Protein AF-A0A2A7D2A7-F1 (afdb_monomer_lite)

Organism: Bacillus anthracis (NCBI:txid1392)

Structure (mmCIF, N/CA/C/O backbone):
data_AF-A0A2A7D2A7-F1
#
_entry.id   AF-A0A2A7D2A7-F1
#
loop_
_atom_site.group_PDB
_atom_site.id
_atom_site.type_symbol
_atom_site.label_atom_id
_atom_site.label_alt_id
_atom_site.label_comp_id
_atom_site.label_asym_id
_atom_site.label_entity_id
_atom_site.label_seq_id
_atom_site.pdbx_PDB_ins_code
_atom_site.Cartn_x
_atom_site.Cartn_y
_atom_site.Cartn_z
_atom_site.occupancy
_atom_site.B_iso_or_equiv
_atom_site.auth_seq_id
_atom_site.auth_comp_id
_atom_site.auth_asym_id
_atom_site.auth_atom_id
_atom_site.pdbx_PDB_model_num
ATOM 1 N N . MET A 1 1 ? 1.552 3.526 -21.515 1.00 77.94 1 MET A N 1
ATOM 2 C CA . MET A 1 1 ? 0.140 3.102 -21.369 1.00 77.94 1 MET A CA 1
ATOM 3 C C . MET A 1 1 ? -0.250 3.439 -19.949 1.00 77.94 1 MET A C 1
ATOM 5 O O . MET A 1 1 ? 0.484 3.018 -19.069 1.00 77.94 1 MET A O 1
ATOM 9 N N . ILE A 1 2 ? -1.321 4.208 -19.750 1.00 89.81 2 ILE A N 1
ATOM 10 C CA . ILE A 1 2 ? -1.746 4.624 -18.408 1.00 89.81 2 ILE A CA 1
ATOM 11 C C . ILE A 1 2 ? -2.253 3.394 -17.644 1.00 89.81 2 ILE A C 1
ATOM 13 O O . ILE A 1 2 ? -3.060 2.633 -18.188 1.00 89.81 2 ILE A O 1
ATOM 17 N N . ARG A 1 3 ? -1.777 3.184 -16.414 1.00 94.88 3 ARG A N 1
ATOM 18 C CA . ARG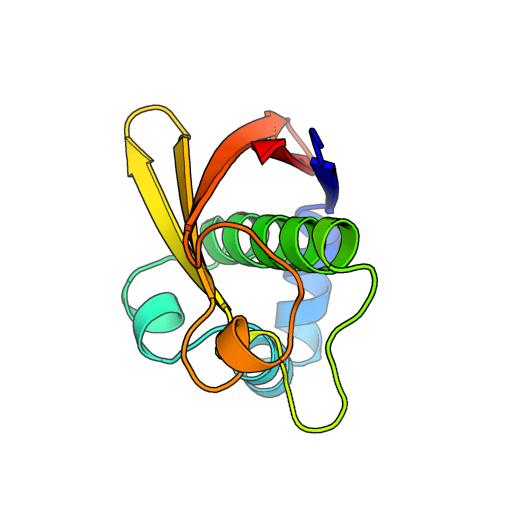 A 1 3 ? -2.223 2.122 -15.499 1.00 94.88 3 ARG A CA 1
ATOM 19 C C . ARG A 1 3 ? -2.728 2.753 -14.204 1.00 94.88 3 ARG A C 1
ATOM 21 O O . ARG A 1 3 ? -2.184 3.744 -13.732 1.00 94.88 3 ARG A O 1
ATOM 28 N N . VAL A 1 4 ? -3.773 2.165 -13.627 1.00 95.75 4 VAL A N 1
ATOM 29 C CA . VAL A 1 4 ? -4.367 2.639 -12.371 1.00 95.75 4 VAL A CA 1
ATOM 30 C C . VAL A 1 4 ? -4.513 1.471 -11.412 1.00 95.75 4 VAL A C 1
ATOM 32 O O . VAL A 1 4 ? -5.009 0.409 -11.788 1.00 95.75 4 VAL A O 1
ATOM 35 N N . GLY A 1 5 ? -4.093 1.690 -10.172 1.00 97.75 5 GLY A N 1
ATOM 36 C CA . GLY A 1 5 ? -4.378 0.821 -9.039 1.00 97.75 5 GLY A CA 1
ATOM 37 C C . GLY A 1 5 ? -5.306 1.555 -8.092 1.00 97.75 5 GLY A C 1
ATOM 38 O O . GLY A 1 5 ? -5.029 2.701 -7.755 1.00 97.75 5 GLY A O 1
ATOM 39 N N . ILE A 1 6 ? -6.404 0.926 -7.685 1.00 98.19 6 ILE A N 1
ATOM 40 C CA . ILE A 1 6 ? -7.317 1.481 -6.685 1.00 98.19 6 ILE A CA 1
ATOM 41 C C . ILE A 1 6 ? -7.616 0.430 -5.636 1.00 98.19 6 ILE A C 1
ATOM 43 O O . ILE A 1 6 ? -7.865 -0.735 -5.963 1.00 98.19 6 ILE A O 1
ATOM 47 N N . ASP A 1 7 ? -7.629 0.841 -4.382 1.00 98.62 7 ASP A N 1
ATOM 48 C CA . ASP A 1 7 ? -7.934 -0.026 -3.264 1.00 98.62 7 ASP A CA 1
ATOM 49 C C . ASP A 1 7 ? -8.772 0.687 -2.200 1.00 98.62 7 ASP A C 1
ATOM 51 O O . ASP A 1 7 ? -8.732 1.911 -2.071 1.00 98.62 7 ASP A O 1
ATOM 55 N N . LEU A 1 8 ? -9.574 -0.095 -1.478 1.00 98.31 8 LEU A N 1
ATOM 56 C CA . LEU A 1 8 ? -10.374 0.367 -0.353 1.00 98.31 8 LEU A CA 1
ATOM 57 C C . LEU A 1 8 ? -10.114 -0.560 0.828 1.00 98.31 8 LEU A C 1
ATOM 59 O O . LEU A 1 8 ? -10.443 -1.747 0.777 1.00 98.31 8 LEU A O 1
ATOM 63 N N . VAL A 1 9 ? -9.599 0.013 1.911 1.00 98.12 9 VAL A N 1
ATOM 64 C CA . VAL A 1 9 ? -9.392 -0.682 3.181 1.00 98.12 9 VAL A CA 1
ATOM 65 C C . VAL A 1 9 ? -10.439 -0.234 4.185 1.00 98.12 9 VAL A C 1
ATOM 67 O O . VAL A 1 9 ? -10.595 0.953 4.450 1.00 98.12 9 VAL A O 1
ATOM 70 N N . ASP A 1 10 ? -11.142 -1.201 4.767 1.00 98.25 10 ASP A N 1
ATOM 71 C CA . ASP A 1 10 ? -11.963 -0.998 5.960 1.00 98.25 10 ASP A CA 1
ATOM 72 C C . ASP A 1 10 ? -11.047 -0.931 7.191 1.00 98.25 10 ASP A C 1
ATOM 74 O O . ASP A 1 10 ? -10.278 -1.863 7.462 1.00 98.25 10 ASP A O 1
ATOM 78 N N . ILE A 1 11 ? -11.119 0.186 7.917 1.00 96.62 11 ILE A N 1
ATOM 79 C CA . ILE A 1 11 ? -10.205 0.497 9.022 1.00 96.62 11 ILE A CA 1
ATOM 80 C C . ILE A 1 11 ? -10.391 -0.495 10.177 1.00 96.62 11 ILE A C 1
ATOM 82 O O . ILE A 1 11 ? -9.415 -0.982 10.749 1.00 96.62 11 ILE A O 1
ATOM 86 N N . GLU A 1 12 ? -11.633 -0.840 10.512 1.00 95.88 12 GLU A N 1
ATOM 87 C CA . GLU A 1 12 ? -11.933 -1.721 11.643 1.00 95.88 12 GLU A CA 1
ATOM 88 C C . GLU A 1 12 ? -11.578 -3.174 11.333 1.00 95.88 12 GLU A C 1
ATOM 90 O O . GLU A 1 12 ? -11.037 -3.887 12.183 1.00 95.88 12 GLU A O 1
ATOM 95 N N . ARG A 1 13 ? -11.786 -3.617 10.090 1.00 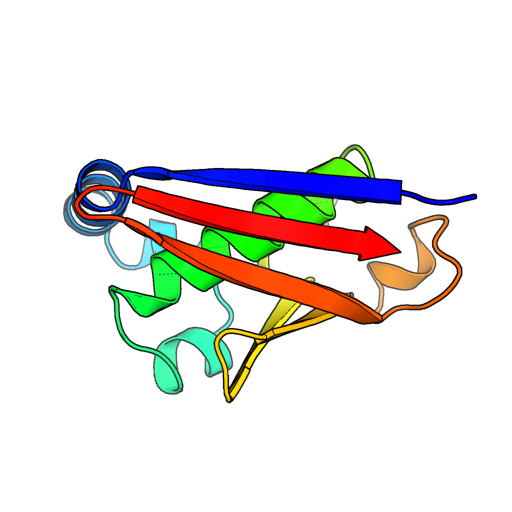96.06 13 ARG A N 1
ATOM 96 C CA . ARG A 1 13 ? -11.327 -4.938 9.642 1.00 96.06 13 ARG A CA 1
ATOM 97 C C . ARG A 1 13 ? -9.810 -5.038 9.640 1.00 96.06 13 ARG A C 1
ATOM 99 O O . ARG A 1 13 ? -9.294 -6.087 10.030 1.00 96.06 13 ARG A O 1
ATOM 106 N N . PHE A 1 14 ? -9.107 -3.982 9.232 1.00 95.88 14 PHE A N 1
ATOM 107 C CA . PHE A 1 14 ? -7.648 -3.946 9.299 1.00 95.88 14 PHE A CA 1
ATOM 108 C C . PHE A 1 14 ? -7.170 -4.042 10.752 1.00 95.88 14 PHE A C 1
ATOM 110 O O . PHE A 1 14 ? -6.413 -4.954 11.083 1.00 95.88 14 PHE A O 1
ATOM 117 N N . LYS A 1 15 ? -7.696 -3.199 11.650 1.00 94.31 15 LYS A N 1
ATOM 118 C CA . LYS A 1 15 ? -7.383 -3.252 13.090 1.00 94.31 15 LYS A CA 1
ATOM 119 C C . LYS A 1 15 ? -7.654 -4.626 13.696 1.00 94.31 15 LYS A C 1
ATOM 121 O O . LYS A 1 15 ? -6.831 -5.131 14.453 1.00 94.31 15 LYS A O 1
ATOM 126 N N . LEU A 1 16 ? -8.772 -5.258 13.339 1.00 94.88 16 LEU A N 1
ATOM 127 C CA . LEU A 1 16 ? -9.121 -6.596 13.815 1.00 94.88 16 LEU A CA 1
ATOM 128 C C . LEU A 1 16 ? -8.148 -7.673 13.311 1.00 94.88 16 LEU A C 1
ATOM 130 O O . LEU A 1 16 ? -7.848 -8.622 14.037 1.00 94.88 16 LEU A O 1
ATOM 134 N N . ALA A 1 17 ? -7.655 -7.555 12.076 1.00 93.94 17 ALA A N 1
ATOM 135 C CA . ALA A 1 17 ? -6.628 -8.453 11.552 1.00 93.94 17 ALA A CA 1
ATOM 136 C C . ALA A 1 17 ? -5.311 -8.286 12.325 1.00 93.94 17 ALA A C 1
ATOM 138 O O . ALA A 1 17 ? -4.734 -9.278 12.779 1.00 93.94 17 ALA A O 1
ATOM 139 N N . VAL A 1 18 ? -4.897 -7.038 12.563 1.00 93.69 18 VAL A N 1
ATOM 140 C CA . VAL A 1 18 ? -3.715 -6.713 13.373 1.00 93.69 18 VAL A CA 1
ATOM 141 C C . VAL A 1 18 ? -3.868 -7.236 14.800 1.00 93.69 18 VAL A C 1
ATOM 143 O O . VAL A 1 18 ? -2.958 -7.877 15.311 1.00 93.69 18 VAL A O 1
ATOM 146 N N . SER A 1 19 ? -5.024 -7.057 15.441 1.00 93.25 19 SER A N 1
ATOM 147 C CA . SER A 1 19 ? -5.227 -7.494 16.827 1.00 93.25 19 SER A CA 1
ATOM 148 C C . SER A 1 19 ? -5.260 -9.017 16.982 1.00 93.25 19 SER A C 1
ATOM 150 O O . SER A 1 19 ? -4.864 -9.539 18.020 1.00 93.25 19 SER A O 1
ATOM 152 N N . ARG A 1 20 ? -5.757 -9.747 15.974 1.00 93.44 20 ARG A N 1
ATOM 153 C CA . ARG A 1 20 ? -5.848 -11.218 16.002 1.00 93.44 20 ARG A CA 1
ATOM 154 C C . ARG A 1 20 ? -4.524 -11.898 15.694 1.00 93.44 20 ARG A C 1
ATOM 156 O O . ARG A 1 20 ? -4.235 -12.944 16.267 1.00 93.44 20 ARG A O 1
ATOM 163 N N . SER A 1 21 ? -3.772 -11.353 14.744 1.00 90.12 21 SER A N 1
ATOM 164 C CA . SER A 1 21 ? -2.564 -11.989 14.217 1.00 90.12 21 SER A CA 1
ATOM 165 C C . SER A 1 21 ? -1.272 -11.326 14.681 1.00 90.12 21 SER A C 1
ATOM 167 O O . SER A 1 21 ? -0.222 -11.938 14.524 1.00 90.12 21 SER A O 1
ATOM 169 N N . GLY A 1 22 ? -1.342 -10.130 15.269 1.00 87.62 22 GLY A N 1
ATOM 170 C CA . GLY A 1 22 ? -0.217 -9.402 15.847 1.00 87.62 22 GLY A CA 1
ATOM 171 C C . GLY A 1 22 ? 0.879 -9.059 14.838 1.00 87.62 22 GLY A C 1
ATOM 172 O O . GLY A 1 22 ? 0.637 -8.884 13.639 1.00 87.62 22 GLY A O 1
ATOM 173 N N . GLU A 1 23 ? 2.113 -9.013 15.339 1.00 85.19 23 GLU A N 1
ATOM 174 C CA . GLU A 1 23 ? 3.321 -8.768 14.544 1.00 85.19 23 GLU A CA 1
ATOM 175 C C . GLU A 1 23 ? 3.482 -9.690 13.320 1.00 85.19 23 GLU A C 1
ATOM 177 O O . GLU A 1 23 ? 3.896 -9.194 12.270 1.00 85.19 23 GLU A O 1
ATOM 182 N N . PRO A 1 24 ? 3.129 -10.993 13.354 1.00 90.75 24 PRO A N 1
ATOM 183 C CA . PRO A 1 24 ? 3.175 -11.845 12.165 1.00 90.75 24 PRO A CA 1
ATOM 184 C C . PRO A 1 24 ? 2.389 -11.333 10.952 1.00 90.75 24 PRO A C 1
ATOM 186 O O . PRO A 1 24 ? 2.785 -11.603 9.820 1.00 90.75 24 PRO A O 1
ATOM 189 N N . PHE A 1 25 ? 1.271 -10.631 11.154 1.00 92.88 25 PHE A N 1
ATOM 190 C CA . PHE A 1 25 ? 0.509 -10.050 10.044 1.00 92.88 25 PHE A CA 1
ATOM 191 C C . PHE A 1 25 ? 1.211 -8.811 9.493 1.00 92.88 25 PHE A C 1
ATOM 193 O O . PHE A 1 25 ? 1.459 -8.725 8.291 1.00 92.88 25 PHE A O 1
ATOM 200 N N . ILE A 1 26 ? 1.602 -7.897 10.383 1.00 94.75 26 ILE A N 1
ATOM 201 C CA . ILE A 1 26 ? 2.271 -6.650 10.009 1.00 94.75 26 ILE A CA 1
ATOM 202 C C . ILE A 1 26 ? 3.614 -6.918 9.327 1.00 94.75 26 ILE A C 1
ATOM 204 O O . ILE A 1 26 ? 3.862 -6.386 8.252 1.00 94.75 26 ILE A O 1
ATOM 208 N N . SER A 1 27 ? 4.431 -7.826 9.856 1.00 93.69 27 SER A N 1
ATOM 209 C CA . SER A 1 27 ? 5.753 -8.178 9.306 1.00 93.69 27 SER A CA 1
ATOM 210 C C . SER A 1 27 ? 5.725 -8.878 7.938 1.00 93.69 27 SER A C 1
ATOM 212 O O . SER A 1 27 ? 6.781 -9.077 7.324 1.00 93.69 27 SER A O 1
ATOM 214 N N . ARG A 1 28 ? 4.545 -9.272 7.439 1.00 94.81 28 ARG A N 1
ATOM 215 C CA . ARG A 1 28 ? 4.351 -9.742 6.053 1.00 94.81 28 ARG A CA 1
ATOM 216 C C . ARG A 1 28 ? 4.091 -8.597 5.079 1.00 94.81 28 ARG A C 1
ATOM 218 O O . ARG A 1 28 ? 4.329 -8.766 3.886 1.00 94.81 28 ARG A O 1
ATOM 225 N N . ILE A 1 29 ? 3.584 -7.477 5.582 1.00 96.56 29 ILE A N 1
ATOM 226 C CA . ILE A 1 29 ? 3.102 -6.346 4.789 1.00 96.56 29 ILE A CA 1
ATOM 227 C C . ILE A 1 29 ? 4.116 -5.204 4.825 1.00 96.56 29 ILE A C 1
ATOM 229 O O . ILE A 1 29 ? 4.514 -4.691 3.779 1.00 96.56 29 ILE A O 1
ATOM 233 N N . LEU A 1 30 ? 4.527 -4.815 6.027 1.00 97.31 30 LEU A N 1
ATOM 234 C CA . LEU A 1 30 ? 5.334 -3.635 6.288 1.00 97.31 30 LEU A CA 1
ATOM 235 C C . LEU A 1 30 ? 6.795 -3.989 6.538 1.00 97.31 30 LEU A C 1
ATOM 237 O O . LEU A 1 30 ? 7.129 -5.055 7.066 1.00 97.31 30 LEU A O 1
ATOM 241 N N . THR A 1 31 ? 7.664 -3.081 6.123 1.00 95.88 31 THR A N 1
ATOM 242 C CA . THR A 1 31 ? 9.096 -3.101 6.417 1.00 95.88 31 THR A CA 1
ATOM 243 C C . THR A 1 31 ? 9.324 -2.638 7.856 1.00 95.88 31 THR A C 1
ATOM 245 O O . THR A 1 31 ? 8.442 -2.030 8.461 1.00 95.88 31 THR A O 1
ATOM 248 N N . THR A 1 32 ? 10.494 -2.927 8.428 1.00 94.19 32 THR A N 1
ATOM 249 C CA . THR A 1 32 ? 10.832 -2.427 9.771 1.00 94.19 32 THR A CA 1
ATOM 250 C C . THR A 1 32 ? 10.781 -0.898 9.809 1.00 94.19 32 THR A C 1
ATOM 252 O O . THR A 1 32 ? 10.149 -0.343 10.700 1.00 94.19 32 THR A O 1
ATOM 255 N N . ASP A 1 33 ? 11.327 -0.238 8.785 1.00 95.25 33 ASP A N 1
ATOM 256 C CA . ASP A 1 33 ? 11.319 1.223 8.658 1.00 95.25 33 ASP A CA 1
ATOM 257 C C . ASP A 1 33 ? 9.888 1.788 8.631 1.00 95.25 33 ASP A C 1
ATOM 259 O O . ASP A 1 33 ? 9.583 2.751 9.327 1.00 95.25 33 ASP A O 1
ATOM 263 N N . GLU A 1 34 ? 8.974 1.161 7.880 1.00 97.94 34 GLU A N 1
ATOM 264 C CA . GLU A 1 34 ? 7.562 1.567 7.831 1.00 97.94 34 GLU A CA 1
ATOM 265 C C . GLU A 1 34 ? 6.858 1.394 9.187 1.00 97.94 34 GLU A C 1
ATOM 267 O O . GLU A 1 34 ? 6.026 2.220 9.562 1.00 97.94 34 GLU A O 1
ATOM 272 N N . VAL A 1 35 ? 7.180 0.331 9.928 1.00 96.38 35 VAL A N 1
ATOM 273 C CA . VAL A 1 35 ? 6.619 0.083 11.267 1.00 96.38 35 VAL A CA 1
ATOM 274 C C . VAL A 1 35 ? 7.132 1.102 12.285 1.00 96.38 35 VAL A C 1
ATOM 276 O O . VAL A 1 35 ? 6.372 1.515 13.156 1.00 96.38 35 VAL A O 1
ATOM 279 N N . GLU A 1 36 ? 8.398 1.509 12.187 1.00 96.62 36 GLU A N 1
ATOM 280 C CA . GLU A 1 36 ? 9.001 2.506 13.078 1.00 96.62 36 GLU A CA 1
ATOM 281 C C . GLU A 1 36 ? 8.542 3.936 12.759 1.00 96.62 36 GLU A C 1
ATOM 283 O O . GLU A 1 36 ? 8.393 4.757 13.666 1.00 96.62 36 GLU A O 1
ATOM 288 N N . GLN A 1 37 ? 8.314 4.239 11.479 1.00 97.75 37 GLN A N 1
ATOM 289 C CA . GLN A 1 37 ? 7.982 5.584 11.011 1.00 97.75 37 GLN A CA 1
ATOM 290 C C . GLN A 1 37 ? 6.494 5.931 11.138 1.00 97.75 37 GLN A C 1
ATOM 292 O O . GLN A 1 37 ? 6.159 7.101 11.335 1.00 97.75 37 GLN A O 1
ATOM 297 N N . TYR A 1 38 ? 5.606 4.947 10.998 1.00 97.62 38 TYR A N 1
ATOM 298 C CA . TYR A 1 38 ? 4.165 5.172 10.896 1.00 97.62 38 TYR A CA 1
ATOM 299 C C . TYR A 1 38 ? 3.394 4.474 12.013 1.00 97.62 38 TYR A C 1
ATOM 301 O O . TYR A 1 38 ? 3.794 3.419 12.503 1.00 97.62 38 TYR A O 1
ATOM 309 N N . ASP A 1 39 ? 2.248 5.039 12.390 1.00 95.81 39 ASP A N 1
ATOM 310 C CA . ASP A 1 39 ? 1.370 4.436 13.391 1.00 95.81 39 ASP A CA 1
ATOM 311 C C . ASP A 1 39 ? 0.404 3.386 12.804 1.00 95.81 39 ASP A C 1
ATOM 313 O O . ASP A 1 39 ? 0.247 3.224 11.593 1.00 95.81 39 ASP A O 1
ATOM 317 N N . SER A 1 40 ? -0.300 2.674 13.691 1.00 92.94 40 SER A N 1
ATOM 318 C CA . SER A 1 40 ? -1.228 1.600 13.306 1.00 92.94 40 SER A CA 1
ATOM 319 C C . SER A 1 40 ? -2.396 2.022 12.410 1.00 92.94 40 SER A C 1
ATOM 321 O O . SER A 1 40 ? -2.957 1.179 11.708 1.00 92.94 40 SER A O 1
ATOM 323 N N . HIS A 1 41 ? -2.782 3.300 12.430 1.00 94.38 41 HIS A N 1
ATOM 324 C CA . HIS A 1 41 ? -3.805 3.829 11.532 1.00 94.38 41 HIS A CA 1
ATOM 325 C C . HIS A 1 41 ? -3.208 4.050 10.143 1.00 94.38 41 HIS A C 1
ATOM 327 O O . HIS A 1 41 ? -3.763 3.591 9.144 1.00 94.38 41 HIS A O 1
ATOM 333 N N . GLN A 1 42 ? -2.019 4.647 10.083 1.00 97.50 42 GLN A N 1
ATOM 334 C CA . GLN A 1 42 ? -1.274 4.845 8.842 1.00 97.50 42 GLN A CA 1
ATOM 335 C C . GLN A 1 42 ? -0.858 3.526 8.178 1.00 97.50 42 GLN A C 1
ATOM 337 O O . GLN A 1 42 ? -0.809 3.444 6.952 1.00 97.50 42 GLN A O 1
ATOM 342 N N . TRP A 1 43 ? -0.658 2.450 8.941 1.00 97.81 43 TRP A N 1
ATOM 343 C CA . TRP A 1 43 ? -0.422 1.110 8.390 1.00 97.81 43 TRP A CA 1
ATOM 344 C C . TRP A 1 43 ? -1.529 0.628 7.445 1.00 97.81 43 TRP A C 1
ATOM 346 O O . TRP A 1 43 ? -1.237 -0.076 6.477 1.00 97.81 43 TRP A O 1
ATOM 356 N N . ALA A 1 44 ? -2.782 1.032 7.672 1.00 97.56 44 ALA A N 1
ATOM 357 C CA . ALA A 1 44 ? -3.884 0.720 6.765 1.00 97.56 44 ALA A CA 1
ATOM 358 C C . ALA A 1 44 ? -3.749 1.459 5.418 1.00 97.56 44 ALA A C 1
ATOM 360 O O . ALA A 1 44 ? -4.070 0.890 4.372 1.00 97.56 44 ALA A O 1
ATOM 361 N N . ILE A 1 45 ? -3.219 2.689 5.431 1.00 98.50 45 ILE A N 1
ATOM 362 C CA . ILE A 1 45 ? -2.900 3.470 4.223 1.00 98.50 45 ILE A CA 1
ATOM 363 C C . ILE A 1 45 ? -1.789 2.767 3.438 1.00 98.50 45 ILE A C 1
ATOM 365 O O . ILE A 1 45 ? -1.946 2.510 2.245 1.00 98.50 45 ILE A O 1
ATOM 369 N N . LEU A 1 46 ? -0.697 2.395 4.117 1.00 98.56 46 LEU A N 1
ATOM 370 C CA . LEU A 1 46 ? 0.432 1.680 3.510 1.00 98.56 46 LEU A CA 1
ATOM 371 C C . LEU A 1 46 ? -0.033 0.359 2.883 1.00 98.56 46 LEU A C 1
ATOM 373 O O . LEU A 1 46 ? 0.299 0.067 1.737 1.00 98.56 46 LEU A O 1
ATOM 377 N N . PHE A 1 47 ? -0.852 -0.419 3.598 1.00 98.25 47 PHE A N 1
ATOM 378 C CA . PHE A 1 47 ? -1.421 -1.662 3.076 1.00 98.25 47 PHE A CA 1
ATOM 379 C C . PHE A 1 47 ? -2.248 -1.423 1.804 1.00 98.25 47 PHE A C 1
ATOM 381 O O . PHE A 1 47 ? -2.016 -2.080 0.790 1.00 98.25 47 PHE A O 1
ATOM 388 N N . SER A 1 48 ? -3.141 -0.429 1.821 1.00 98.31 48 SER A N 1
ATOM 389 C CA . SER A 1 48 ? -3.971 -0.075 0.664 1.00 98.31 48 SER A CA 1
ATOM 390 C C . SER A 1 48 ? -3.146 0.395 -0.545 1.00 98.31 48 SER A C 1
ATOM 392 O O . SER A 1 48 ? -3.440 0.057 -1.698 1.00 98.31 48 SER A O 1
ATOM 394 N N . ALA A 1 49 ? -2.066 1.139 -0.302 1.00 98.56 49 ALA A N 1
ATOM 395 C CA . ALA A 1 49 ? -1.133 1.568 -1.339 1.00 98.56 49 ALA A CA 1
ATOM 396 C C . ALA A 1 49 ? -0.399 0.379 -1.973 1.00 98.56 49 ALA A C 1
ATOM 398 O O . ALA A 1 49 ? -0.310 0.284 -3.199 1.00 98.56 49 ALA A O 1
ATOM 399 N N . LYS A 1 50 ? 0.064 -0.574 -1.159 1.00 98.62 50 LYS A N 1
ATOM 400 C CA . LYS A 1 50 ? 0.728 -1.786 -1.653 1.00 98.62 50 LYS A CA 1
ATOM 401 C C . LYS A 1 50 ? -0.227 -2.669 -2.460 1.00 98.62 50 LYS A C 1
ATOM 403 O O . LYS A 1 50 ? 0.137 -3.099 -3.552 1.00 98.62 50 LYS A O 1
ATOM 408 N N . GLU A 1 51 ? -1.465 -2.855 -2.007 1.00 98.38 51 GLU A N 1
ATOM 409 C CA . GLU A 1 51 ? -2.528 -3.526 -2.779 1.00 98.38 51 GLU A CA 1
ATOM 410 C C . GLU A 1 51 ? -2.804 -2.818 -4.119 1.00 98.38 51 GLU A C 1
ATOM 412 O O . GLU A 1 51 ? -2.958 -3.456 -5.165 1.00 98.38 51 GLU A O 1
ATOM 417 N N . SER A 1 52 ? -2.798 -1.482 -4.123 1.00 98.38 52 SER A N 1
ATOM 418 C CA . SER A 1 52 ? -2.950 -0.688 -5.348 1.00 98.38 52 SER A CA 1
ATOM 419 C C . SER A 1 52 ? -1.806 -0.934 -6.340 1.00 98.38 52 SER A C 1
ATOM 421 O O . SER A 1 52 ? -2.065 -1.089 -7.535 1.00 98.38 52 SER A O 1
ATOM 423 N N . VAL A 1 53 ? -0.555 -1.051 -5.877 1.00 98.00 53 VAL A N 1
ATOM 424 C CA . VAL A 1 53 ? 0.574 -1.439 -6.745 1.00 98.00 53 VAL A CA 1
ATOM 425 C C . VAL A 1 53 ? 0.378 -2.834 -7.313 1.00 98.00 53 VAL A C 1
ATOM 427 O O . VAL A 1 53 ? 0.543 -3.012 -8.519 1.00 98.00 53 VAL A O 1
ATOM 430 N N . VAL A 1 54 ? -0.015 -3.810 -6.487 1.00 97.44 54 VAL A N 1
ATOM 431 C CA . VAL A 1 54 ? -0.254 -5.188 -6.948 1.00 97.44 54 VAL A CA 1
ATOM 432 C C . VAL A 1 54 ? -1.288 -5.218 -8.074 1.00 97.44 54 VAL A C 1
ATOM 434 O O . VAL A 1 54 ? -1.108 -5.948 -9.046 1.00 97.44 54 VAL A O 1
ATOM 437 N N . LYS A 1 55 ? -2.312 -4.359 -8.021 1.00 97.00 55 LYS A N 1
ATOM 438 C CA . LYS A 1 55 ? -3.296 -4.199 -9.106 1.00 97.00 55 LYS A CA 1
ATOM 439 C C . LYS A 1 55 ? -2.692 -3.605 -10.384 1.00 97.00 55 LYS A C 1
ATOM 441 O O . LYS A 1 55 ? -3.058 -4.043 -11.474 1.00 97.00 55 LYS A O 1
ATOM 446 N N . ILE A 1 56 ? -1.739 -2.673 -10.279 1.00 96.94 56 ILE A N 1
ATOM 447 C CA . ILE A 1 56 ? -1.000 -2.120 -11.433 1.00 96.94 56 ILE A CA 1
ATOM 448 C C . ILE A 1 56 ? -0.121 -3.186 -12.099 1.00 96.94 56 ILE A C 1
ATOM 450 O O . ILE A 1 56 ? -0.112 -3.294 -13.330 1.00 96.94 56 ILE A O 1
ATOM 454 N N . ILE A 1 57 ? 0.607 -3.979 -11.306 1.00 95.81 57 ILE A N 1
ATOM 455 C CA . ILE A 1 57 ? 1.489 -5.052 -11.806 1.00 95.81 57 ILE A CA 1
ATOM 456 C C . ILE A 1 57 ? 0.756 -6.385 -12.021 1.00 95.81 57 ILE A C 1
ATOM 458 O O . ILE A 1 57 ? 1.366 -7.362 -12.448 1.00 95.81 57 ILE A O 1
ATOM 462 N N . LYS A 1 58 ? -0.563 -6.413 -11.781 1.00 94.44 58 LYS A N 1
ATOM 463 C CA . LYS A 1 58 ? -1.503 -7.551 -11.852 1.00 94.44 58 LYS A CA 1
ATOM 464 C C . LYS A 1 58 ? -1.309 -8.628 -10.782 1.00 94.44 58 LYS A C 1
ATOM 466 O O . LYS A 1 58 ? -2.298 -9.185 -10.317 1.00 94.44 58 LYS A O 1
ATOM 471 N N . GLN A 1 59 ? -0.070 -8.937 -10.416 1.00 94.94 59 GLN A N 1
ATOM 472 C CA . GLN A 1 59 ? 0.285 -9.868 -9.346 1.00 94.94 59 GLN A CA 1
ATOM 473 C C . GLN A 1 59 ? 1.745 -9.658 -8.928 1.00 94.94 59 GLN A C 1
ATOM 475 O O . GLN A 1 59 ? 2.566 -9.241 -9.745 1.00 94.94 59 GLN A O 1
ATOM 480 N N . LEU A 1 60 ? 2.087 -9.994 -7.681 1.00 96.56 60 LEU A N 1
ATOM 481 C CA . LEU A 1 60 ? 3.490 -10.099 -7.275 1.00 96.56 60 LEU A CA 1
ATOM 482 C C . LEU A 1 60 ? 4.133 -11.324 -7.952 1.00 96.56 60 LEU A C 1
ATOM 484 O O . LEU A 1 60 ? 3.523 -12.399 -7.944 1.00 96.56 60 LEU A O 1
ATOM 488 N N . PRO A 1 61 ? 5.337 -11.199 -8.542 1.00 96.56 61 PRO A N 1
ATOM 489 C CA . PRO A 1 61 ? 6.074 -12.356 -9.035 1.00 96.56 61 PRO A CA 1
ATOM 490 C C . PRO A 1 61 ? 6.441 -13.314 -7.890 1.00 96.56 61 PRO A C 1
ATOM 492 O O . PRO A 1 61 ? 6.519 -12.923 -6.725 1.00 96.56 61 PRO A O 1
ATOM 495 N N . GLU A 1 62 ? 6.682 -14.583 -8.219 1.00 96.19 62 GLU A N 1
ATOM 496 C CA . GLU A 1 62 ? 7.077 -15.588 -7.228 1.00 96.19 62 GLU A CA 1
ATOM 497 C C . GLU A 1 62 ? 8.372 -15.180 -6.508 1.00 96.19 62 GLU A C 1
ATOM 499 O O . GLU A 1 62 ? 9.320 -14.701 -7.130 1.00 96.19 62 GLU A O 1
ATOM 504 N N . GLY A 1 63 ? 8.400 -15.368 -5.186 1.00 96.12 63 GLY A N 1
ATOM 505 C CA . GLY A 1 63 ? 9.529 -14.980 -4.337 1.00 96.12 63 GLY A CA 1
ATOM 506 C C . GLY A 1 63 ? 9.496 -13.530 -3.847 1.00 96.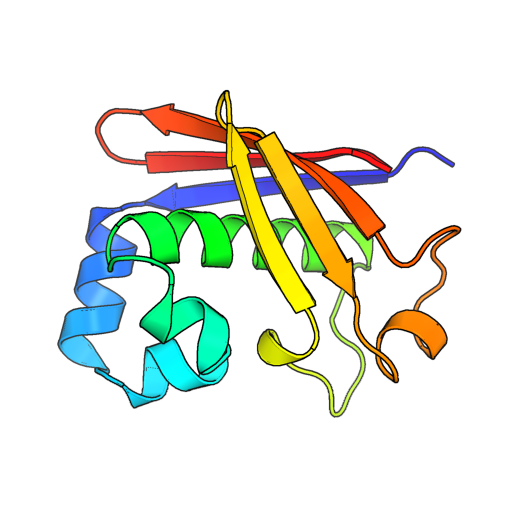12 63 GLY A C 1
ATOM 507 O O . GLY A 1 63 ? 10.325 -13.184 -3.010 1.00 96.12 63 GLY A O 1
ATOM 508 N N . PHE A 1 64 ? 8.534 -12.716 -4.296 1.00 97.25 64 PHE A N 1
ATOM 509 C CA . PHE A 1 64 ? 8.342 -11.340 -3.832 1.00 97.25 64 PHE A CA 1
ATOM 510 C C . PHE A 1 64 ? 7.154 -11.207 -2.879 1.00 97.25 64 PHE A C 1
ATOM 512 O O . PHE A 1 64 ? 6.211 -12.001 -2.884 1.00 97.25 64 PHE A O 1
ATOM 519 N N . CYS A 1 65 ? 7.198 -10.172 -2.051 1.00 96.69 65 CYS A N 1
ATOM 520 C CA . CYS A 1 65 ? 6.197 -9.857 -1.047 1.00 96.69 65 CYS A CA 1
ATOM 521 C C . CYS A 1 65 ? 5.958 -8.344 -0.959 1.00 96.69 65 CYS A C 1
ATOM 523 O O . CYS A 1 65 ? 6.622 -7.533 -1.600 1.00 96.69 65 CYS A O 1
ATOM 525 N N . PHE A 1 66 ? 5.013 -7.937 -0.116 1.00 97.81 66 PHE A N 1
ATOM 526 C CA . PHE A 1 66 ? 4.703 -6.523 0.093 1.00 97.81 66 PHE A CA 1
ATOM 527 C C . PHE A 1 66 ? 5.882 -5.690 0.610 1.00 97.81 66 PHE A C 1
ATOM 529 O O . PHE A 1 66 ? 5.921 -4.488 0.372 1.00 97.81 66 PHE A O 1
ATOM 536 N N . LYS A 1 67 ? 6.865 -6.294 1.283 1.00 97.19 67 LYS A N 1
ATOM 537 C CA . LYS A 1 67 ? 8.043 -5.569 1.792 1.00 97.19 67 LYS A CA 1
ATOM 538 C C . LYS A 1 67 ? 9.033 -5.158 0.701 1.00 97.19 67 LYS A C 1
ATOM 540 O O . LYS A 1 67 ? 9.882 -4.300 0.944 1.00 97.19 67 LYS A O 1
ATOM 545 N N . ASP A 1 68 ? 8.889 -5.721 -0.495 1.00 97.75 68 ASP A N 1
ATOM 546 C CA . ASP A 1 68 ? 9.631 -5.301 -1.687 1.00 97.75 68 ASP A CA 1
ATOM 547 C C . ASP A 1 68 ? 9.039 -4.023 -2.314 1.00 97.75 68 ASP A C 1
ATOM 549 O O . ASP A 1 68 ? 9.592 -3.461 -3.258 1.00 97.75 68 ASP A O 1
ATOM 553 N N . ILE A 1 69 ? 7.925 -3.536 -1.760 1.00 98.19 69 ILE A N 1
ATOM 554 C CA . ILE A 1 69 ? 7.295 -2.259 -2.080 1.00 98.19 69 ILE A CA 1
ATOM 555 C C . ILE A 1 69 ? 7.438 -1.362 -0.845 1.00 98.19 69 ILE A C 1
ATOM 557 O O . ILE A 1 69 ? 6.963 -1.718 0.233 1.00 98.19 69 ILE A O 1
ATOM 561 N N . GLN A 1 70 ? 8.088 -0.212 -0.996 1.00 98.12 70 GLN A N 1
ATOM 562 C CA . GLN A 1 70 ? 8.172 0.833 0.025 1.00 98.12 70 GLN A CA 1
ATOM 563 C C . GLN A 1 70 ? 7.113 1.895 -0.252 1.00 98.12 70 GLN A C 1
ATOM 565 O O . GLN A 1 70 ? 6.937 2.301 -1.403 1.00 98.12 70 GLN A O 1
ATOM 570 N N . VAL A 1 71 ? 6.433 2.363 0.790 1.00 98.56 71 VAL A N 1
ATOM 571 C CA . VAL A 1 71 ? 5.478 3.467 0.683 1.00 98.56 71 VAL A CA 1
ATOM 572 C C . VAL A 1 71 ? 5.891 4.599 1.615 1.00 98.56 71 VAL A C 1
ATOM 574 O O . VAL A 1 71 ? 6.073 4.392 2.813 1.00 98.56 71 VAL A O 1
ATOM 577 N N . ASP A 1 72 ? 5.969 5.805 1.062 1.00 98.38 72 ASP A N 1
ATOM 578 C CA . ASP A 1 72 ? 6.179 7.035 1.812 1.00 98.38 72 ASP A CA 1
ATOM 579 C C . ASP A 1 72 ? 4.914 7.896 1.766 1.00 98.38 72 ASP A C 1
ATOM 581 O O . ASP A 1 72 ? 4.402 8.218 0.688 1.00 98.38 72 ASP A O 1
ATOM 585 N N . ILE A 1 73 ? 4.399 8.265 2.944 1.00 98.44 73 ILE A N 1
ATOM 586 C CA . ILE A 1 73 ? 3.276 9.196 3.073 1.00 98.44 73 ILE A CA 1
ATOM 587 C C . ILE A 1 73 ? 3.832 10.617 3.050 1.00 98.44 73 ILE A C 1
ATOM 589 O O . ILE A 1 73 ? 4.590 11.029 3.930 1.00 98.44 73 ILE A O 1
ATOM 593 N N . LEU A 1 74 ? 3.436 11.368 2.032 1.00 98.25 74 LEU A N 1
ATOM 594 C CA . LEU A 1 74 ? 3.829 12.751 1.820 1.00 98.25 74 LEU A CA 1
ATOM 595 C C . LEU A 1 74 ? 2.753 13.708 2.371 1.00 98.25 74 LEU A C 1
ATOM 597 O O . LEU A 1 74 ? 1.630 13.291 2.677 1.00 98.25 74 LEU A O 1
ATOM 601 N N . PRO A 1 75 ? 3.058 15.013 2.504 1.00 97.31 75 PRO A N 1
ATOM 602 C CA . PRO A 1 75 ? 2.047 16.016 2.826 1.00 97.31 75 PRO A CA 1
ATOM 603 C C . PRO A 1 75 ? 0.851 15.985 1.862 1.00 97.31 75 PRO A C 1
ATOM 605 O O . PRO A 1 75 ? 0.952 15.517 0.733 1.00 97.31 75 PRO A O 1
ATOM 608 N N . ASN A 1 76 ? -0.285 16.538 2.294 1.00 96.06 76 ASN A N 1
ATOM 609 C CA . ASN A 1 76 ? -1.515 16.625 1.492 1.00 96.06 76 ASN A CA 1
ATOM 610 C C . ASN A 1 76 ? -2.102 15.267 1.055 1.00 96.06 76 ASN A C 1
ATOM 612 O O . ASN A 1 76 ? -2.809 15.200 0.051 1.00 96.06 76 ASN A O 1
ATOM 616 N N . ASN A 1 77 ? -1.864 14.209 1.836 1.00 98.00 77 ASN A N 1
ATOM 617 C CA . ASN A 1 77 ? -2.333 12.842 1.579 1.00 98.00 77 ASN A CA 1
ATOM 618 C C . ASN A 1 77 ? -1.816 12.245 0.258 1.00 98.00 77 ASN A C 1
ATOM 620 O O . ASN A 1 77 ? -2.468 11.391 -0.350 1.00 98.00 77 ASN A O 1
ATOM 624 N N . GLU A 1 78 ? -0.654 12.706 -0.195 1.00 98.31 78 GLU A N 1
ATOM 625 C CA . GLU A 1 78 ? 0.045 12.131 -1.337 1.00 98.31 78 GLU A CA 1
ATOM 626 C C . GLU A 1 78 ? 0.884 10.926 -0.904 1.00 98.31 78 GLU A C 1
ATOM 628 O O . GLU A 1 78 ? 1.287 10.790 0.253 1.00 98.31 78 GLU A O 1
ATOM 633 N N . LEU A 1 79 ? 1.137 10.030 -1.851 1.00 98.62 79 LEU A N 1
ATOM 634 C CA . LEU A 1 79 ? 1.925 8.823 -1.658 1.00 98.62 79 LEU A CA 1
ATOM 635 C C . LEU A 1 79 ? 3.004 8.754 -2.727 1.00 98.62 79 LEU A C 1
ATOM 637 O O . LEU A 1 79 ? 2.711 8.908 -3.917 1.00 98.62 79 LEU A O 1
ATOM 641 N N . LEU A 1 80 ? 4.223 8.442 -2.300 1.00 98.31 80 LEU A N 1
ATOM 642 C CA . LEU A 1 80 ? 5.274 7.945 -3.174 1.00 98.31 80 LEU A CA 1
ATOM 643 C C . LEU A 1 80 ? 5.432 6.452 -2.908 1.00 98.31 80 LEU A C 1
ATOM 645 O O . LEU A 1 80 ? 5.791 6.044 -1.806 1.00 98.31 80 LEU A O 1
ATOM 649 N N . VAL A 1 81 ? 5.161 5.630 -3.918 1.00 98.38 81 VAL A N 1
ATOM 650 C CA . VAL A 1 81 ? 5.333 4.182 -3.817 1.00 98.38 81 VAL A CA 1
ATOM 651 C C . VAL A 1 81 ? 6.507 3.748 -4.672 1.00 98.38 81 VAL A C 1
ATOM 653 O O . VAL A 1 81 ? 6.500 3.978 -5.877 1.00 98.38 81 VAL A O 1
ATOM 656 N N . THR A 1 82 ? 7.497 3.102 -4.062 1.00 98.31 82 THR A N 1
ATOM 657 C CA . THR A 1 82 ? 8.731 2.675 -4.728 1.00 98.31 82 THR A CA 1
ATOM 658 C C . THR A 1 82 ? 8.864 1.158 -4.684 1.00 98.31 82 THR A C 1
ATOM 660 O O . THR A 1 82 ? 8.868 0.549 -3.615 1.00 98.31 82 THR A O 1
ATOM 663 N N . LEU A 1 83 ? 8.995 0.534 -5.852 1.00 97.88 83 LEU A N 1
ATOM 664 C CA . LEU A 1 83 ? 9.331 -0.878 -5.991 1.00 97.88 83 LEU A CA 1
ATOM 665 C C . LEU A 1 83 ? 10.851 -1.013 -5.868 1.00 97.88 83 LEU A C 1
ATOM 667 O O . LEU A 1 83 ? 11.597 -0.411 -6.642 1.00 97.88 83 LEU A O 1
ATOM 671 N N . ARG A 1 84 ? 11.314 -1.780 -4.879 1.00 95.25 84 ARG A N 1
ATOM 672 C CA . ARG A 1 84 ? 12.744 -2.028 -4.661 1.00 95.25 84 ARG A CA 1
ATOM 673 C C . ARG A 1 84 ? 13.261 -3.088 -5.623 1.00 95.25 84 ARG A C 1
ATOM 675 O O . ARG A 1 84 ? 12.508 -3.943 -6.084 1.00 95.25 84 ARG A O 1
ATOM 682 N N . ASP A 1 85 ? 14.562 -3.086 -5.873 1.00 93.31 85 ASP A N 1
ATOM 683 C CA . ASP A 1 85 ? 15.196 -4.220 -6.536 1.00 93.31 85 ASP A CA 1
ATOM 684 C C . ASP A 1 85 ? 15.253 -5.423 -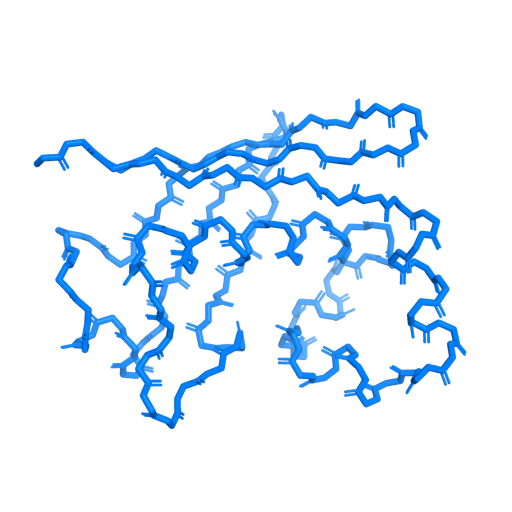5.578 1.00 93.31 85 ASP A C 1
ATOM 686 O O . ASP A 1 85 ? 15.458 -5.240 -4.374 1.00 93.31 85 ASP A O 1
ATOM 690 N N . PRO A 1 86 ? 15.053 -6.657 -6.077 1.00 95.88 86 PRO A N 1
ATOM 691 C CA . PRO A 1 86 ? 14.923 -7.020 -7.491 1.00 95.88 86 PRO A CA 1
ATOM 692 C C . PRO A 1 86 ? 13.477 -7.028 -8.032 1.00 95.88 86 PRO A C 1
ATOM 694 O O . PRO A 1 86 ? 13.255 -7.533 -9.129 1.00 95.88 86 PRO A O 1
ATOM 697 N N . LEU A 1 87 ? 12.471 -6.524 -7.302 1.00 97.00 87 LEU A N 1
ATOM 698 C CA . LEU A 1 87 ? 11.069 -6.562 -7.753 1.00 97.00 87 LEU A CA 1
ATOM 699 C C . LEU A 1 87 ? 10.869 -5.717 -9.009 1.00 97.00 87 LEU A C 1
ATOM 701 O O . LEU A 1 87 ? 10.223 -6.173 -9.952 1.00 97.00 87 LEU A O 1
ATOM 705 N N . TYR A 1 88 ? 11.422 -4.503 -9.029 1.00 97.31 88 TYR A N 1
ATOM 706 C CA . TYR A 1 88 ? 11.280 -3.600 -10.169 1.00 97.31 88 TYR A CA 1
ATOM 707 C C . TYR A 1 88 ? 11.816 -4.219 -11.469 1.00 97.31 88 TYR A C 1
ATOM 709 O O . TYR A 1 88 ? 11.123 -4.205 -12.483 1.00 97.31 88 TYR A O 1
ATOM 717 N N . GLU A 1 89 ? 12.978 -4.875 -11.421 1.00 96.56 89 GLU A N 1
ATOM 718 C CA . GLU A 1 89 ? 13.570 -5.582 -12.570 1.00 96.56 89 GLU A CA 1
ATOM 719 C C . GLU A 1 89 ? 12.695 -6.726 -13.117 1.00 96.56 89 GLU A C 1
ATOM 721 O O . GLU A 1 89 ? 12.906 -7.208 -14.232 1.00 96.56 89 GLU A O 1
ATOM 726 N N . ARG A 1 90 ? 11.721 -7.200 -12.330 1.00 97.00 90 ARG A N 1
ATOM 727 C CA . ARG A 1 90 ? 10.841 -8.329 -12.666 1.00 97.00 90 ARG A CA 1
ATOM 728 C C . ARG A 1 90 ? 9.463 -7.910 -13.155 1.00 97.00 90 ARG A C 1
ATOM 730 O O . ARG A 1 90 ? 8.684 -8.784 -13.541 1.00 97.00 90 ARG A O 1
ATOM 737 N N . VAL A 1 91 ? 9.150 -6.618 -13.153 1.00 95.50 91 VAL A N 1
ATOM 738 C CA . VAL A 1 91 ? 7.854 -6.099 -13.595 1.00 95.50 91 VAL A CA 1
ATOM 739 C C . VAL A 1 91 ? 8.019 -5.166 -14.789 1.00 95.50 91 VAL A C 1
ATOM 741 O O . VAL A 1 91 ? 8.969 -4.401 -14.891 1.00 95.50 91 VAL A O 1
ATOM 744 N N . ASP A 1 92 ? 7.062 -5.211 -15.710 1.00 93.88 92 ASP A N 1
ATOM 745 C CA . ASP A 1 92 ? 7.028 -4.307 -16.860 1.00 93.88 92 ASP A CA 1
ATOM 746 C C . ASP A 1 92 ? 6.418 -2.961 -16.444 1.00 93.88 92 ASP A C 1
ATOM 748 O O . ASP A 1 92 ? 5.211 -2.748 -16.593 1.00 93.88 92 ASP A O 1
ATOM 752 N N . LEU A 1 93 ? 7.230 -2.076 -15.861 1.00 94.19 93 LEU A N 1
ATOM 753 C CA . LEU A 1 93 ? 6.858 -0.697 -15.536 1.00 94.19 93 LEU A CA 1
ATOM 754 C C . LEU A 1 93 ? 7.893 0.291 -16.098 1.00 94.19 93 LEU A C 1
ATOM 756 O O . LEU A 1 93 ? 9.082 -0.009 -16.103 1.00 94.19 93 LEU A O 1
ATOM 760 N N . PRO A 1 94 ? 7.470 1.488 -16.542 1.00 94.06 94 PRO A N 1
ATOM 761 C CA . PRO A 1 94 ? 8.380 2.508 -17.071 1.00 94.06 94 PRO A CA 1
ATOM 762 C C . PRO A 1 94 ? 9.262 3.189 -16.009 1.00 94.06 94 PRO A C 1
ATOM 764 O O . PRO A 1 94 ? 10.216 3.874 -16.365 1.00 94.06 94 PRO A O 1
ATOM 767 N N . THR A 1 95 ? 8.916 3.067 -14.728 1.00 95.62 95 THR A N 1
ATOM 768 C CA . THR A 1 95 ? 9.640 3.638 -13.584 1.00 95.62 95 THR A CA 1
ATOM 769 C C . THR A 1 95 ? 9.405 2.759 -12.359 1.00 95.62 95 THR A C 1
ATOM 771 O O . THR A 1 95 ? 8.383 2.071 -12.273 1.00 95.62 95 THR A O 1
ATOM 774 N N . ASN A 1 96 ? 10.343 2.780 -11.413 1.00 96.94 96 ASN A N 1
ATOM 775 C CA . ASN A 1 96 ? 10.232 2.064 -10.146 1.00 96.94 96 ASN A CA 1
ATOM 776 C C . ASN A 1 96 ? 9.377 2.808 -9.112 1.00 96.94 96 ASN A C 1
ATOM 778 O O . ASN A 1 96 ? 9.022 2.220 -8.095 1.00 96.94 96 ASN A O 1
ATOM 782 N N . SER A 1 97 ? 9.030 4.070 -9.370 1.00 96.81 97 SER A N 1
ATOM 783 C CA . SER A 1 97 ? 8.239 4.899 -8.464 1.00 96.81 97 SER A CA 1
ATOM 784 C C . SER A 1 97 ? 6.911 5.322 -9.086 1.00 96.81 97 SER A C 1
ATOM 786 O O . SER A 1 97 ? 6.862 5.762 -10.235 1.00 96.81 97 SER A O 1
ATOM 788 N N . ILE A 1 98 ? 5.837 5.226 -8.306 1.00 97.31 98 ILE A N 1
ATOM 789 C CA . ILE A 1 98 ? 4.468 5.568 -8.696 1.00 97.31 98 ILE A CA 1
ATOM 790 C C . ILE A 1 98 ? 3.911 6.565 -7.681 1.00 97.31 98 ILE A C 1
ATOM 792 O O . ILE A 1 98 ? 3.968 6.326 -6.474 1.00 97.31 98 ILE A O 1
ATOM 796 N N . MET A 1 99 ? 3.354 7.668 -8.178 1.00 97.56 99 MET A N 1
ATOM 797 C CA . MET A 1 99 ? 2.658 8.644 -7.345 1.00 97.56 99 MET A CA 1
ATOM 798 C C . MET A 1 99 ? 1.187 8.267 -7.192 1.00 97.56 99 MET A C 1
ATOM 800 O O . MET A 1 99 ? 0.551 7.707 -8.092 1.00 97.56 99 MET A O 1
ATOM 804 N N . GLY A 1 100 ? 0.618 8.637 -6.058 1.00 97.69 100 GLY A N 1
ATOM 805 C CA . GLY A 1 100 ? -0.814 8.559 -5.859 1.00 97.69 100 GLY A CA 1
ATOM 806 C C . GLY A 1 100 ? -1.260 9.360 -4.660 1.00 97.69 100 GLY A C 1
ATOM 807 O O . GLY A 1 100 ? -0.527 10.195 -4.136 1.00 97.69 100 GLY A O 1
ATOM 808 N N . SER A 1 101 ? -2.485 9.110 -4.233 1.00 98.50 101 SER A N 1
ATOM 809 C CA . SER A 1 101 ? -3.020 9.725 -3.029 1.00 98.50 101 SER A CA 1
ATOM 810 C C . SER A 1 101 ? -4.019 8.803 -2.358 1.00 98.50 101 SER A C 1
ATOM 812 O O . SER A 1 101 ? -4.522 7.840 -2.951 1.00 98.50 101 SER A O 1
ATOM 814 N N . TYR A 1 102 ? -4.313 9.117 -1.106 1.00 98.62 102 TYR A N 1
ATOM 815 C CA . TYR A 1 102 ? -5.373 8.469 -0.362 1.00 98.62 102 TYR A CA 1
ATOM 816 C C . TYR A 1 102 ? -6.387 9.492 0.135 1.00 98.62 102 TYR A C 1
ATOM 818 O O . TYR A 1 102 ? -6.120 10.686 0.288 1.00 98.62 102 TYR A O 1
ATOM 826 N N . LYS A 1 103 ? -7.592 9.000 0.399 1.00 98.44 103 LYS A N 1
ATOM 827 C CA . LYS A 1 103 ? -8.633 9.752 1.077 1.00 98.44 103 LYS A CA 1
ATOM 828 C C . LYS A 1 103 ? -9.224 8.910 2.186 1.00 98.44 103 LYS A C 1
ATOM 830 O O . LYS A 1 103 ? -9.679 7.791 1.957 1.00 98.44 103 LYS A O 1
ATOM 835 N N . GLU A 1 104 ? -9.251 9.494 3.371 1.00 97.44 104 GLU A N 1
ATOM 836 C CA . GLU A 1 104 ? -9.903 8.901 4.524 1.00 97.44 104 GLU A CA 1
ATOM 837 C C . GLU A 1 104 ? -11.381 9.281 4.550 1.00 97.44 104 GLU A C 1
ATOM 839 O O . GLU A 1 104 ? -11.774 10.435 4.351 1.00 97.44 104 GLU A O 1
ATOM 844 N N . PHE A 1 105 ? -12.201 8.276 4.806 1.00 96.81 105 PHE A N 1
ATOM 845 C CA . PHE A 1 105 ? -13.599 8.392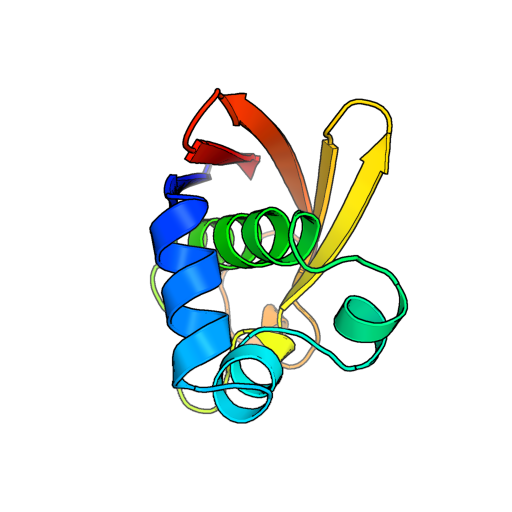 5.169 1.00 96.81 105 PHE A CA 1
ATOM 846 C C . PHE A 1 105 ? -13.767 7.835 6.582 1.00 96.81 105 PHE A C 1
ATOM 848 O O . PHE A 1 105 ? -12.835 7.289 7.165 1.00 96.81 105 PHE A O 1
ATOM 855 N N . LYS A 1 106 ? -14.976 7.959 7.135 1.00 93.75 106 LYS A N 1
ATOM 856 C CA . LYS A 1 106 ? -15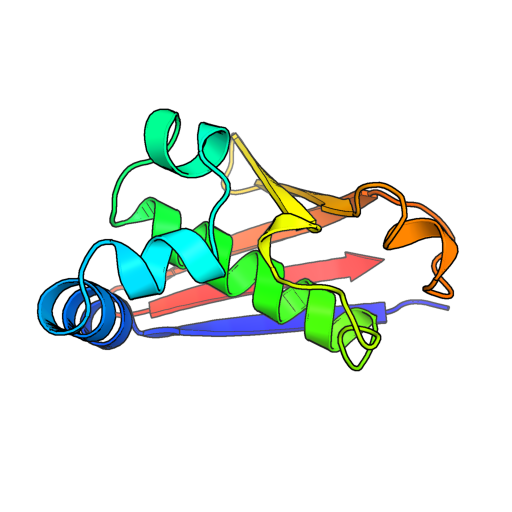.260 7.567 8.520 1.00 93.75 106 LYS A CA 1
ATOM 857 C C . LYS A 1 106 ? -14.782 6.146 8.860 1.00 93.75 106 LYS A C 1
ATOM 859 O O . LYS A 1 106 ? -14.175 5.958 9.906 1.00 93.75 106 LYS A O 1
ATOM 864 N N . ASP A 1 107 ? -15.052 5.187 7.975 1.00 95.88 107 ASP A N 1
ATOM 865 C CA . ASP A 1 107 ? -14.838 3.759 8.245 1.00 95.88 107 ASP A CA 1
ATOM 866 C C . ASP A 1 107 ? -13.855 3.104 7.251 1.00 95.88 107 ASP A C 1
ATOM 868 O O . ASP A 1 107 ? -13.539 1.918 7.360 1.00 95.88 107 ASP A O 1
ATOM 872 N N . CYS A 1 108 ? -13.361 3.858 6.264 1.00 97.38 108 CYS A N 1
ATOM 873 C CA . CYS A 1 108 ? -12.489 3.317 5.228 1.00 97.38 108 CYS A CA 1
ATOM 874 C C . CYS A 1 108 ? -11.474 4.325 4.687 1.00 97.38 108 CYS A C 1
ATOM 876 O O . CYS A 1 108 ? -11.670 5.537 4.738 1.00 97.38 108 CYS A O 1
ATOM 878 N N . ILE A 1 109 ? -10.402 3.790 4.115 1.00 98.31 109 ILE A N 1
ATOM 879 C CA . ILE A 1 109 ? -9.379 4.522 3.371 1.00 98.31 109 ILE A CA 1
ATOM 880 C C . ILE A 1 109 ? -9.487 4.089 1.916 1.00 98.31 109 ILE A C 1
ATOM 882 O O . ILE A 1 109 ? -9.526 2.893 1.631 1.00 98.31 109 ILE A O 1
ATOM 886 N N . VAL A 1 110 ? -9.535 5.053 0.998 1.00 98.50 110 VAL A N 1
ATOM 887 C CA . VAL A 1 110 ? -9.486 4.793 -0.444 1.00 98.50 110 VAL A CA 1
ATOM 888 C C . VAL A 1 110 ? -8.167 5.308 -0.984 1.00 98.50 110 VAL A C 1
ATOM 890 O O . VAL A 1 110 ? -7.896 6.504 -0.892 1.00 98.50 110 VAL A O 1
ATOM 893 N N . THR A 1 111 ? -7.384 4.422 -1.584 1.00 98.69 111 THR A N 1
ATOM 894 C CA . THR A 1 111 ? -6.093 4.747 -2.194 1.00 98.69 111 THR A CA 1
ATOM 895 C C . THR A 1 111 ? -6.183 4.588 -3.697 1.00 98.69 111 THR A C 1
ATOM 897 O O . THR A 1 111 ? -6.794 3.638 -4.187 1.00 98.69 111 THR A O 1
ATOM 900 N N . HIS A 1 112 ? -5.569 5.502 -4.442 1.00 97.94 112 HIS A N 1
ATOM 901 C CA . HIS A 1 112 ? -5.357 5.321 -5.870 1.00 97.94 112 HIS A CA 1
ATOM 902 C C . HIS A 1 112 ? -3.942 5.720 -6.274 1.00 97.94 112 HIS A C 1
ATOM 904 O O . HIS A 1 112 ? -3.393 6.704 -5.784 1.00 97.94 112 HIS A O 1
ATOM 910 N N . LEU A 1 113 ? -3.381 4.958 -7.206 1.00 97.75 113 LEU A N 1
ATOM 911 C CA . LEU A 1 113 ? -2.079 5.180 -7.820 1.00 97.75 113 LEU A CA 1
ATOM 912 C C . LEU A 1 113 ? -2.271 5.306 -9.332 1.00 97.75 113 LEU A C 1
ATOM 914 O O . LEU A 1 113 ? -3.053 4.547 -9.917 1.00 97.75 113 LEU A O 1
ATOM 918 N N . ILE A 1 114 ? -1.564 6.243 -9.960 1.00 93.69 114 ILE A N 1
ATOM 919 C CA . ILE A 1 114 ? -1.639 6.484 -11.406 1.00 93.69 114 ILE A CA 1
ATOM 920 C C . ILE A 1 114 ? -0.220 6.457 -11.969 1.00 93.69 114 ILE A C 1
ATOM 922 O O . ILE A 1 114 ? 0.659 7.161 -11.474 1.00 93.69 114 ILE A O 1
ATOM 926 N N . LEU A 1 115 ? -0.023 5.645 -13.008 1.00 89.06 115 LEU A N 1
ATOM 927 C CA . LEU A 1 115 ? 1.236 5.491 -13.734 1.00 89.06 115 LEU A CA 1
ATOM 928 C C . LEU A 1 115 ? 1.046 5.715 -15.234 1.00 89.06 115 LEU A C 1
ATOM 930 O O . LEU A 1 115 ? 0.063 5.165 -15.784 1.00 89.06 115 LEU A O 1
#

Foldseek 3Di:
DKFKFKFKDFQVVQVVVCVVCPPVVLVQAEDPCCPVPDDSSCSSVSNRVLNSVCVRQVHQPPPDGNHQWDWDQDPPQKIKIFRHPPRVVVGPDPHRIWIWGWDDDPGMIMIMTMD

Secondary structure (DSSP, 8-state):
---EEEEEEEHHHHHHHHHHH-HHHHHHHS-HHHHHHS-TTHHHHHHHHHHHHHHHHSSPPTT--GGGEEEEEPGGGEEEEEEPTTTGGGS--S-SEEEEEEEE-SSEEEEEEE-

InterPro domains:
  IPR004568 Phosphopantetheine-protein transferase domain [TIGR00556] (3-83)
  IPR008278 4'-phosphopantetheinyl transferase domain [PF01648] (3-84)
  IPR037143 4'-phosphopantetheinyl transferase domain superfamily [G3DSA:3.90.470.20] (1-113)
  IPR037143 4'-phosphopantetheinyl transferase domain superfamily [SSF56214] (2-111)

Sequence (115 aa):
MIRVGIDLVDIERFKLAVSRSGEPFISRILTTDEVEQYDSHQWAILFSAKESVVKIIKQLPEGFCFKDIQVDILPNNELLVTLRDPLYERVDLPTNSIMGSYKEFKDCIVTHLIL

pLDDT: mean 96.13, std 2.96, range [77.94, 98.69]

Radius of gyration: 13.38 Å; chains: 1; bounding box: 30×32×38 Å